Protein AF-A0A562KJI8-F1 (afdb_monomer_lite)

Structure (mmCIF, N/CA/C/O backbone):
data_AF-A0A562KJI8-F1
#
_entry.id   AF-A0A562KJI8-F1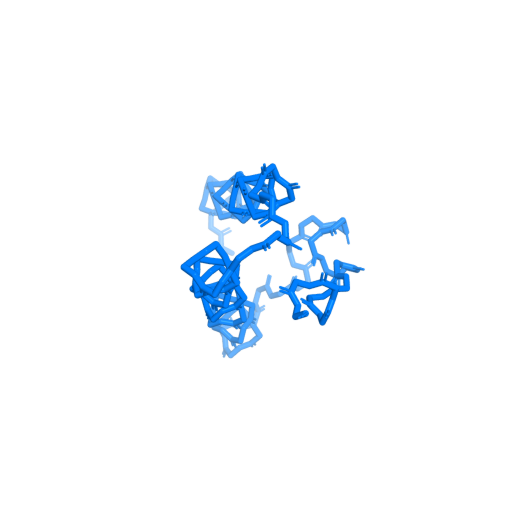
#
loop_
_atom_site.group_PDB
_atom_site.id
_atom_site.type_symbol
_atom_site.label_atom_id
_atom_site.label_alt_id
_atom_site.label_comp_id
_atom_site.label_asym_id
_atom_site.label_entity_id
_atom_site.label_seq_id
_atom_site.pdbx_PDB_ins_code
_atom_site.Cartn_x
_atom_site.Cartn_y
_atom_site.Cartn_z
_atom_site.occupancy
_atom_site.B_iso_or_equiv
_atom_site.auth_seq_id
_atom_site.auth_comp_id
_atom_site.auth_asym_id
_atom_site.auth_atom_id
_atom_site.pdbx_PDB_model_num
ATOM 1 N N . MET A 1 1 ? -12.192 -3.924 16.051 1.00 62.09 1 MET A N 1
ATOM 2 C CA . MET A 1 1 ? -11.167 -4.990 15.895 1.00 62.09 1 MET A CA 1
ATOM 3 C C . MET A 1 1 ? -10.218 -4.961 17.108 1.00 62.09 1 MET A C 1
ATOM 5 O O . MET A 1 1 ? -10.252 -3.975 17.835 1.00 62.09 1 MET A O 1
ATOM 9 N N . ASN A 1 2 ? -9.418 -5.996 17.420 1.00 74.81 2 ASN A N 1
ATOM 10 C CA . ASN A 1 2 ? -8.397 -5.861 18.486 1.00 74.81 2 ASN A CA 1
ATOM 11 C C . ASN A 1 2 ? -7.324 -4.863 18.011 1.00 74.81 2 ASN A C 1
ATOM 13 O O . ASN A 1 2 ? -6.838 -5.010 16.890 1.00 74.81 2 ASN A O 1
ATOM 17 N N . LYS A 1 3 ? -6.943 -3.882 18.847 1.00 82.69 3 LYS A N 1
ATOM 18 C CA . LYS A 1 3 ? -5.941 -2.847 18.516 1.00 82.69 3 LYS A CA 1
ATOM 19 C C . LYS A 1 3 ? -4.629 -3.432 17.982 1.00 82.69 3 LYS A C 1
ATOM 21 O O . LYS A 1 3 ? -4.007 -2.834 17.117 1.00 82.69 3 LYS A O 1
ATOM 26 N N . ILE A 1 4 ? -4.247 -4.627 18.436 1.00 91.38 4 ILE A N 1
ATOM 27 C CA . ILE A 1 4 ? -3.042 -5.326 17.962 1.00 91.38 4 ILE A CA 1
ATOM 28 C C . ILE A 1 4 ? -3.102 -5.610 16.450 1.00 91.38 4 ILE A C 1
ATOM 30 O O . ILE A 1 4 ? -2.100 -5.450 15.763 1.00 91.38 4 ILE A O 1
ATOM 34 N N . HIS A 1 5 ? -4.264 -6.000 15.914 1.00 90.25 5 HIS A N 1
ATOM 35 C CA . HIS A 1 5 ? -4.398 -6.329 14.490 1.00 90.25 5 HIS A CA 1
ATOM 36 C C . HIS A 1 5 ? -4.364 -5.090 13.597 1.00 90.25 5 HIS A C 1
ATOM 38 O O . HIS A 1 5 ? -3.784 -5.146 12.518 1.00 90.25 5 HIS A O 1
ATOM 44 N N . ILE A 1 6 ? -4.960 -3.984 14.050 1.00 94.12 6 ILE A N 1
ATOM 45 C CA . ILE A 1 6 ? -4.912 -2.712 13.320 1.00 94.12 6 ILE A CA 1
ATOM 46 C C . ILE A 1 6 ? -3.485 -2.167 13.304 1.00 94.12 6 ILE A C 1
ATOM 48 O O . ILE A 1 6 ? -2.999 -1.807 12.240 1.00 94.12 6 ILE A O 1
ATOM 52 N N . ASN A 1 7 ? -2.779 -2.211 14.439 1.00 95.44 7 ASN A N 1
ATOM 53 C CA . ASN A 1 7 ? -1.374 -1.806 14.497 1.00 95.44 7 ASN A CA 1
ATOM 54 C C . ASN A 1 7 ? -0.507 -2.646 13.551 1.00 95.44 7 ASN A C 1
ATOM 56 O O . ASN A 1 7 ? 0.221 -2.090 12.741 1.00 95.44 7 ASN A O 1
ATOM 60 N N . TYR A 1 8 ? -0.652 -3.976 13.586 1.00 96.00 8 TYR A N 1
ATOM 61 C CA . TYR A 1 8 ? 0.061 -4.864 12.663 1.00 96.00 8 TYR A CA 1
ATOM 62 C C . TYR A 1 8 ? -0.210 -4.513 11.194 1.00 96.00 8 TYR A C 1
ATOM 64 O O . TYR A 1 8 ? 0.703 -4.516 10.367 1.00 96.00 8 TYR A O 1
ATOM 72 N N . LEU A 1 9 ? -1.465 -4.208 10.860 1.00 96.19 9 LEU A N 1
ATOM 73 C CA . LEU A 1 9 ? -1.841 -3.843 9.502 1.00 96.19 9 LEU A CA 1
ATOM 74 C C . LEU A 1 9 ? -1.250 -2.492 9.089 1.00 96.19 9 LEU A C 1
ATOM 76 O O . LEU A 1 9 ? -0.726 -2.383 7.983 1.00 96.19 9 LEU A O 1
ATOM 80 N N . ASN A 1 10 ? -1.287 -1.498 9.979 1.00 97.44 10 ASN A N 1
ATOM 81 C CA . ASN A 1 10 ? -0.656 -0.203 9.756 1.00 97.44 10 ASN A CA 1
ATOM 82 C C . ASN A 1 10 ? 0.844 -0.370 9.490 1.00 97.44 10 ASN A C 1
ATOM 84 O O . ASN A 1 10 ? 1.335 0.100 8.467 1.00 97.44 10 ASN A O 1
ATOM 88 N N . ASP A 1 11 ? 1.550 -1.104 10.350 1.00 98.00 11 ASP A N 1
ATOM 89 C CA . ASP A 1 11 ? 2.986 -1.357 10.201 1.00 98.00 11 ASP A CA 1
ATOM 90 C C . ASP A 1 11 ? 3.297 -2.082 8.882 1.00 98.00 11 ASP A C 1
ATOM 92 O O . ASP A 1 11 ? 4.221 -1.709 8.160 1.00 98.00 11 ASP A O 1
ATOM 96 N N . THR A 1 12 ? 2.476 -3.072 8.516 1.00 97.81 12 THR A N 1
ATOM 97 C CA . THR A 1 12 ? 2.629 -3.821 7.260 1.00 97.81 12 THR A CA 1
ATOM 98 C C . THR A 1 12 ? 2.468 -2.916 6.041 1.00 97.81 12 THR A C 1
ATOM 100 O O . THR A 1 12 ? 3.287 -2.965 5.126 1.00 97.81 12 THR A O 1
ATOM 103 N N . ILE A 1 13 ? 1.427 -2.078 6.002 1.00 98.12 13 ILE A N 1
ATOM 104 C CA . ILE A 1 13 ? 1.184 -1.195 4.855 1.00 98.12 13 ILE A CA 1
ATOM 105 C C . ILE A 1 13 ? 2.283 -0.134 4.750 1.00 98.12 13 ILE A C 1
ATOM 107 O O . ILE A 1 13 ? 2.752 0.137 3.646 1.00 98.12 13 ILE A O 1
ATOM 111 N N . LYS A 1 14 ? 2.735 0.432 5.875 1.00 98.06 14 LYS A N 1
ATOM 112 C CA . LYS A 1 14 ? 3.841 1.401 5.884 1.00 98.06 14 LYS A CA 1
ATOM 113 C C . LYS A 1 14 ? 5.119 0.804 5.320 1.00 98.06 14 LYS A C 1
ATOM 115 O O . LYS A 1 14 ? 5.737 1.437 4.470 1.00 98.06 14 LYS A O 1
ATOM 120 N N . LEU A 1 15 ? 5.460 -0.421 5.724 1.00 98.12 15 LEU A N 1
ATOM 121 C CA . LEU A 1 15 ? 6.619 -1.131 5.189 1.00 98.12 15 LEU A CA 1
ATOM 122 C C . LEU A 1 15 ? 6.494 -1.324 3.671 1.00 98.12 15 LEU A C 1
ATOM 124 O O . LEU A 1 15 ? 7.420 -1.010 2.935 1.00 98.12 15 LEU A O 1
ATOM 128 N N . LEU A 1 16 ? 5.329 -1.763 3.179 1.00 98.12 16 LEU A N 1
ATOM 129 C CA . LEU A 1 16 ? 5.098 -1.920 1.737 1.00 98.12 16 LEU A CA 1
ATOM 130 C C . LEU A 1 16 ? 5.244 -0.595 0.975 1.00 98.12 16 LEU A C 1
ATOM 132 O O . LEU A 1 16 ? 5.811 -0.575 -0.113 1.00 98.12 16 LEU A O 1
ATOM 136 N N . ILE A 1 17 ? 4.744 0.511 1.534 1.00 97.75 17 ILE A N 1
ATOM 137 C CA . ILE A 1 17 ? 4.890 1.847 0.942 1.00 97.75 17 ILE A CA 1
ATOM 138 C C . ILE A 1 17 ? 6.361 2.273 0.914 1.00 97.75 17 ILE A C 1
ATOM 140 O O . ILE A 1 17 ? 6.810 2.850 -0.076 1.00 97.75 17 ILE A O 1
ATOM 144 N N . GLU A 1 18 ? 7.102 2.027 1.993 1.00 97.38 18 GLU A N 1
ATOM 145 C CA . GLU A 1 18 ? 8.520 2.366 2.093 1.00 97.38 18 GLU A CA 1
ATOM 146 C C . GLU A 1 18 ? 9.347 1.605 1.050 1.00 97.38 18 GLU A C 1
ATOM 148 O O . GLU A 1 18 ? 10.042 2.229 0.249 1.00 97.38 18 GLU A O 1
ATOM 153 N N . GLU A 1 19 ? 9.186 0.286 0.977 1.00 97.06 19 GLU A N 1
ATOM 154 C CA . GLU A 1 19 ? 9.863 -0.570 -0.003 1.00 97.06 19 GLU A CA 1
ATOM 155 C C . GLU A 1 19 ? 9.511 -0.176 -1.451 1.00 97.06 19 GLU A C 1
ATOM 157 O O . GLU A 1 19 ? 10.380 -0.078 -2.325 1.00 97.06 19 GLU A O 1
ATOM 162 N N . ALA A 1 20 ? 8.240 0.147 -1.716 1.00 96.00 20 ALA A N 1
ATOM 163 C CA . ALA A 1 20 ? 7.799 0.607 -3.032 1.00 96.00 20 ALA A CA 1
ATOM 164 C C . ALA A 1 20 ? 8.425 1.950 -3.442 1.00 96.00 20 ALA A C 1
ATOM 166 O O . ALA A 1 20 ? 8.677 2.176 -4.626 1.00 96.00 20 ALA A O 1
ATOM 167 N N . LYS A 1 21 ? 8.673 2.846 -2.477 1.00 94.00 21 LYS A N 1
ATOM 168 C CA . LYS A 1 21 ? 9.337 4.140 -2.707 1.00 94.00 21 LYS A CA 1
ATOM 169 C C . LYS A 1 21 ? 10.847 4.010 -2.883 1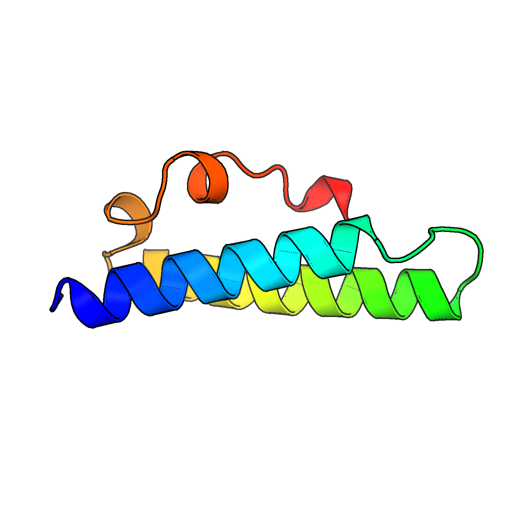.00 94.00 21 LYS A C 1
ATOM 171 O O . LYS A 1 21 ? 11.435 4.844 -3.564 1.00 94.00 21 LYS A O 1
ATOM 176 N N . GLN A 1 22 ? 11.463 3.006 -2.263 1.00 95.38 22 GLN A N 1
ATOM 177 C CA . GLN A 1 22 ? 12.890 2.710 -2.420 1.00 95.38 22 GLN A CA 1
ATOM 178 C C . GLN A 1 22 ? 13.194 1.974 -3.731 1.00 95.38 22 GLN A C 1
ATOM 180 O O . GLN A 1 22 ? 14.334 1.985 -4.190 1.00 95.38 22 GLN A O 1
ATOM 185 N N . THR A 1 23 ? 12.184 1.363 -4.352 1.00 94.00 23 THR A N 1
ATOM 186 C CA . THR A 1 23 ? 12.326 0.732 -5.665 1.00 94.00 23 THR A CA 1
ATOM 187 C C . THR A 1 23 ? 12.502 1.808 -6.741 1.00 94.00 23 THR A C 1
ATOM 189 O O . THR A 1 23 ? 11.608 2.628 -6.964 1.00 94.00 23 THR A O 1
ATOM 192 N N . GLU A 1 24 ? 13.653 1.802 -7.416 1.00 87.00 24 GLU A N 1
ATOM 193 C CA . GLU A 1 24 ? 13.959 2.726 -8.513 1.00 87.00 24 GLU A CA 1
ATOM 194 C C . GLU A 1 24 ? 12.933 2.597 -9.653 1.00 87.00 24 GLU A C 1
ATOM 196 O O . GLU A 1 24 ? 12.363 1.536 -9.876 1.00 87.00 24 GLU A O 1
ATOM 201 N N . ASN A 1 25 ? 12.657 3.680 -10.384 1.00 84.00 25 ASN A N 1
ATOM 202 C CA . ASN A 1 25 ? 11.762 3.643 -11.549 1.00 84.00 25 ASN A CA 1
ATOM 203 C C . ASN A 1 25 ? 12.550 3.888 -12.837 1.00 84.00 25 ASN A C 1
ATOM 205 O O . ASN A 1 25 ? 12.342 4.873 -13.543 1.00 84.00 25 ASN A O 1
ATOM 209 N N . ASP A 1 26 ? 13.531 3.030 -13.073 1.00 88.38 26 ASP A N 1
ATOM 210 C CA . ASP A 1 26 ? 14.560 3.175 -14.101 1.00 88.38 26 ASP A CA 1
ATOM 211 C C . ASP A 1 26 ? 14.457 2.108 -15.204 1.00 88.38 26 ASP A C 1
ATOM 213 O O . ASP A 1 26 ? 14.926 2.328 -16.321 1.00 88.38 26 ASP A O 1
ATOM 217 N N . ASN A 1 27 ? 13.834 0.961 -14.915 1.00 93.94 27 ASN A N 1
ATOM 218 C CA . ASN A 1 27 ? 13.707 -0.151 -15.850 1.00 93.94 27 ASN A CA 1
ATOM 219 C C . ASN A 1 27 ? 12.393 -0.935 -15.670 1.00 93.94 27 ASN A C 1
ATOM 221 O O . ASN A 1 27 ? 11.748 -0.881 -14.625 1.00 93.94 27 ASN A O 1
ATOM 225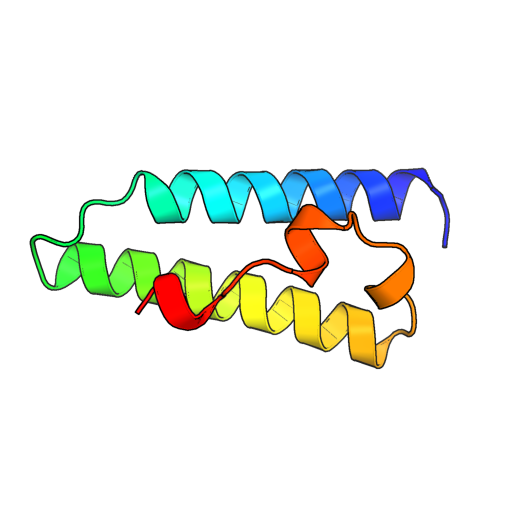 N N . GLU A 1 28 ? 12.019 -1.700 -16.701 1.00 94.75 28 GLU A N 1
ATOM 226 C CA . GLU A 1 28 ? 10.759 -2.459 -16.759 1.00 94.75 28 GLU A CA 1
ATOM 227 C C . GLU A 1 28 ? 10.612 -3.472 -15.614 1.00 94.75 28 GLU A C 1
ATOM 229 O O . GLU A 1 28 ? 9.514 -3.670 -15.091 1.00 94.75 28 GLU A O 1
ATOM 234 N N . PHE A 1 29 ? 11.717 -4.088 -15.184 1.00 94.88 29 PHE A N 1
ATOM 235 C CA . PHE A 1 29 ? 11.705 -5.029 -14.068 1.00 94.88 29 PHE A CA 1
ATOM 236 C C . PHE A 1 29 ? 11.331 -4.326 -12.757 1.00 94.88 29 PHE A C 1
ATOM 238 O O . PHE A 1 29 ? 10.429 -4.779 -12.048 1.00 94.88 29 PHE A O 1
ATOM 245 N N . ASN A 1 30 ? 11.950 -3.181 -12.474 1.00 94.69 30 ASN A N 1
ATOM 246 C CA . ASN A 1 30 ? 11.649 -2.390 -11.290 1.00 94.69 30 ASN A CA 1
ATOM 247 C C . ASN A 1 30 ? 10.249 -1.755 -11.353 1.00 94.69 30 ASN A C 1
ATOM 249 O O . ASN A 1 30 ? 9.539 -1.747 -10.346 1.00 94.69 30 ASN A O 1
ATOM 253 N N . SER A 1 31 ? 9.783 -1.326 -12.531 1.00 93.56 31 SER A N 1
ATOM 254 C CA . SER A 1 31 ? 8.382 -0.923 -12.721 1.00 93.56 31 SER A CA 1
ATOM 255 C C . SER A 1 31 ? 7.414 -2.072 -12.400 1.00 93.56 31 SER A C 1
ATOM 257 O O . SER A 1 31 ? 6.396 -1.857 -11.742 1.00 93.56 31 SER A O 1
ATOM 259 N N . GLY A 1 32 ? 7.754 -3.311 -12.776 1.00 96.12 32 GLY A N 1
ATOM 260 C CA . GLY A 1 32 ? 6.999 -4.509 -12.401 1.00 96.12 32 GLY A CA 1
ATOM 261 C C . GLY A 1 32 ? 6.949 -4.751 -10.8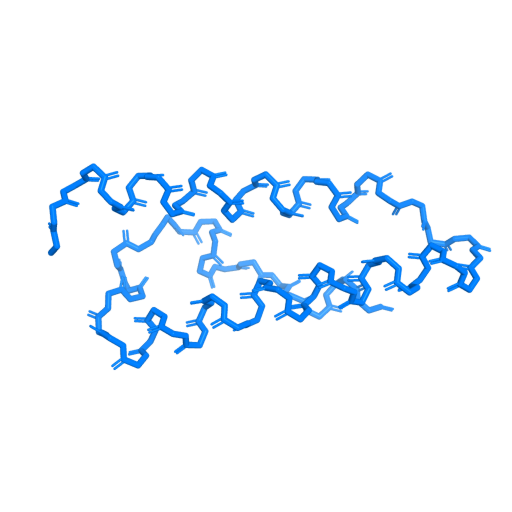87 1.00 96.12 32 GLY A C 1
ATOM 262 O O . GLY A 1 32 ? 5.896 -5.107 -10.355 1.00 96.12 32 GLY A O 1
ATOM 263 N N . ILE A 1 33 ? 8.050 -4.503 -10.171 1.00 96.75 33 ILE A N 1
ATOM 264 C CA . ILE A 1 33 ? 8.092 -4.578 -8.700 1.00 96.75 33 ILE A CA 1
ATOM 265 C C . ILE A 1 33 ? 7.165 -3.526 -8.075 1.00 96.75 33 ILE A C 1
ATOM 267 O O . ILE A 1 33 ? 6.339 -3.868 -7.223 1.00 96.75 33 ILE A O 1
ATOM 271 N N . ARG A 1 34 ? 7.243 -2.263 -8.520 1.00 96.00 34 ARG A N 1
ATOM 272 C CA . ARG A 1 34 ? 6.371 -1.176 -8.029 1.00 96.00 34 ARG A CA 1
ATOM 273 C C . ARG A 1 34 ? 4.894 -1.479 -8.281 1.00 96.00 34 ARG A C 1
ATOM 275 O O . ARG A 1 34 ? 4.072 -1.286 -7.385 1.00 96.00 34 ARG A O 1
ATOM 282 N N . LEU A 1 35 ? 4.569 -2.055 -9.440 1.00 96.69 35 LEU A N 1
ATOM 283 C CA . LEU A 1 35 ? 3.219 -2.522 -9.756 1.00 96.69 35 LEU A CA 1
ATOM 284 C C . LEU A 1 35 ? 2.757 -3.651 -8.816 1.00 96.69 35 LEU A C 1
ATOM 286 O O . LEU A 1 35 ? 1.599 -3.689 -8.396 1.00 96.69 35 LEU A O 1
ATOM 290 N N . GLY A 1 36 ? 3.663 -4.550 -8.427 1.00 97.81 36 GLY A N 1
ATOM 291 C CA . GLY A 1 36 ? 3.403 -5.562 -7.403 1.00 97.81 36 GLY A CA 1
ATOM 292 C C . GLY A 1 36 ? 3.000 -4.944 -6.060 1.00 97.81 36 GLY A C 1
ATOM 293 O O . GLY A 1 36 ? 1.978 -5.332 -5.485 1.00 97.81 36 GLY A O 1
ATOM 294 N N . TYR A 1 37 ? 3.747 -3.939 -5.594 1.00 98.06 37 TYR A N 1
ATOM 295 C CA . TYR A 1 37 ? 3.409 -3.193 -4.378 1.00 98.06 37 TYR A CA 1
ATOM 296 C C . TYR A 1 37 ? 2.082 -2.441 -4.501 1.00 98.06 37 TYR A C 1
ATOM 298 O O . TYR A 1 37 ? 1.252 -2.534 -3.594 1.00 98.06 37 TYR A O 1
ATOM 306 N N . TYR A 1 38 ? 1.842 -1.769 -5.633 1.00 97.69 38 TYR A N 1
ATOM 307 C CA . TYR A 1 38 ? 0.565 -1.120 -5.940 1.00 97.69 38 TYR A CA 1
ATOM 308 C C . TYR A 1 38 ? -0.608 -2.086 -5.735 1.00 97.69 38 TYR A C 1
ATOM 310 O O . TYR A 1 38 ? -1.535 -1.795 -4.976 1.00 97.69 38 TYR A O 1
ATOM 318 N N . HIS A 1 39 ? -0.549 -3.277 -6.339 1.00 98.38 39 HIS A N 1
ATOM 319 C CA . HIS A 1 39 ? -1.622 -4.264 -6.226 1.00 98.38 39 HIS A CA 1
ATOM 320 C C . HIS A 1 39 ? -1.777 -4.827 -4.812 1.00 98.38 39 HIS A C 1
ATOM 322 O O . HIS A 1 39 ? -2.908 -5.020 -4.355 1.00 98.38 39 HIS A O 1
ATOM 328 N N . ALA A 1 40 ? -0.671 -5.085 -4.111 1.00 98.31 40 ALA A N 1
ATOM 329 C CA . ALA A 1 40 ? -0.708 -5.582 -2.741 1.00 98.31 40 ALA A CA 1
ATOM 330 C C . ALA A 1 40 ? -1.385 -4.575 -1.798 1.00 98.31 40 ALA A C 1
ATOM 332 O O . ALA A 1 40 ? -2.331 -4.932 -1.091 1.00 98.31 40 ALA A O 1
ATOM 333 N N . ILE A 1 41 ? -0.959 -3.309 -1.843 1.00 98.25 41 ILE A N 1
ATOM 334 C CA . ILE A 1 41 ? -1.518 -2.235 -1.015 1.00 98.25 41 ILE A CA 1
ATOM 335 C C . ILE A 1 41 ? -2.982 -1.984 -1.402 1.00 98.25 41 ILE A C 1
ATOM 337 O O . ILE A 1 41 ? -3.846 -1.990 -0.527 1.00 98.25 41 ILE A O 1
ATOM 341 N N . SER A 1 42 ? -3.292 -1.870 -2.702 1.00 98.12 42 SER A N 1
ATOM 342 C CA . SER A 1 42 ? -4.665 -1.702 -3.212 1.00 98.12 42 SER A CA 1
ATOM 343 C C . SER A 1 42 ? -5.617 -2.762 -2.656 1.00 98.12 42 SER A C 1
ATOM 345 O O . SER A 1 42 ? -6.711 -2.458 -2.169 1.00 98.12 42 SER A O 1
ATOM 347 N N . ARG A 1 43 ? -5.184 -4.028 -2.679 1.00 98.31 43 ARG A N 1
ATOM 348 C CA . ARG A 1 43 ? -5.977 -5.155 -2.193 1.00 98.31 43 ARG A CA 1
ATOM 349 C C . ARG A 1 43 ? -6.222 -5.074 -0.690 1.00 98.31 43 ARG A C 1
ATOM 351 O O . ARG A 1 43 ? -7.345 -5.330 -0.262 1.00 98.31 43 ARG A O 1
ATOM 358 N N . ILE A 1 44 ? -5.208 -4.712 0.095 1.00 97.50 44 ILE A N 1
ATOM 359 C CA . ILE A 1 44 ? -5.340 -4.551 1.547 1.00 97.50 44 ILE A CA 1
ATOM 360 C C . ILE A 1 44 ? -6.320 -3.417 1.878 1.00 97.50 44 ILE A C 1
ATOM 362 O O . ILE A 1 44 ? -7.231 -3.619 2.681 1.00 97.50 44 ILE A O 1
ATOM 366 N N . LEU A 1 45 ? -6.186 -2.256 1.229 1.00 97.44 45 LEU A N 1
ATOM 367 C CA . LEU A 1 45 ? -7.087 -1.115 1.437 1.00 97.44 45 LEU A CA 1
ATOM 368 C C . LEU A 1 45 ? -8.526 -1.439 1.011 1.00 97.44 45 LEU A C 1
ATOM 370 O O . LEU A 1 45 ? -9.484 -1.111 1.705 1.00 97.44 45 LEU A O 1
ATOM 374 N N . SER A 1 46 ? -8.699 -2.164 -0.093 1.00 97.56 46 SER A N 1
ATOM 375 C CA . SER A 1 46 ? -10.026 -2.614 -0.530 1.00 97.56 46 SER A CA 1
ATOM 376 C C . SER A 1 46 ? -10.672 -3.560 0.489 1.00 97.56 46 SER A C 1
ATOM 378 O O . SER A 1 46 ? -11.870 -3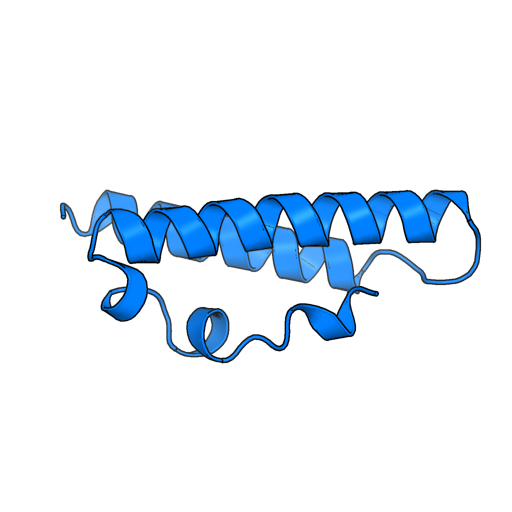.473 0.761 1.00 97.56 46 SER A O 1
ATOM 380 N N . GLN A 1 47 ? -9.884 -4.461 1.081 1.00 97.31 47 GLN A N 1
ATOM 381 C CA . GLN A 1 47 ? -10.357 -5.373 2.122 1.00 97.31 47 GLN A CA 1
ATOM 382 C C . GLN A 1 47 ? -10.704 -4.638 3.418 1.00 97.31 47 GLN A C 1
ATOM 384 O O . GLN A 1 47 ? -11.711 -4.972 4.039 1.00 97.31 47 GLN A O 1
ATOM 389 N N . SER A 1 48 ? -9.927 -3.629 3.820 1.00 96.50 48 SER A N 1
ATOM 390 C CA . SER A 1 48 ? -10.231 -2.850 5.024 1.00 96.50 48 SER A CA 1
ATOM 391 C C . SER A 1 48 ? -11.525 -2.050 4.893 1.00 96.50 48 SER A C 1
ATOM 393 O O . SER A 1 48 ? -12.289 -1.966 5.857 1.00 96.50 48 SER A O 1
ATOM 395 N N . ILE A 1 49 ? -11.827 -1.545 3.693 1.00 97.12 49 ILE A N 1
ATOM 396 C CA . ILE A 1 49 ? -13.126 -0.940 3.374 1.00 97.12 49 ILE A CA 1
ATOM 397 C C . ILE A 1 49 ? -14.234 -1.995 3.462 1.00 97.12 49 ILE A C 1
ATOM 399 O O . ILE A 1 49 ? -15.214 -1.797 4.178 1.00 97.12 49 ILE A O 1
ATOM 403 N N . ALA A 1 50 ? -14.069 -3.137 2.786 1.00 97.75 50 ALA A N 1
ATOM 404 C CA . ALA A 1 50 ? -15.076 -4.200 2.750 1.00 97.75 50 ALA A CA 1
ATOM 405 C C . ALA A 1 50 ? -15.407 -4.770 4.142 1.00 97.75 50 ALA A C 1
ATOM 407 O O . ALA A 1 50 ? -16.543 -5.160 4.404 1.00 97.75 50 ALA A O 1
ATOM 408 N N . PHE A 1 51 ? -14.424 -4.804 5.039 1.00 95.69 51 PHE A N 1
ATOM 409 C CA . PHE A 1 51 ? -14.579 -5.275 6.413 1.00 95.69 51 PHE A CA 1
ATOM 410 C C . PHE A 1 51 ? -14.918 -4.163 7.419 1.00 95.69 51 PHE A C 1
ATOM 412 O O . PHE A 1 51 ? -15.082 -4.454 8.603 1.00 95.69 51 PHE A O 1
ATOM 419 N N . GLY A 1 52 ? -15.060 -2.912 6.969 1.00 95.94 52 GLY A N 1
ATOM 420 C CA . GLY A 1 52 ? -15.551 -1.802 7.786 1.00 95.94 52 GLY A CA 1
ATOM 421 C C . GLY A 1 52 ? -14.556 -1.248 8.807 1.00 95.94 52 GLY A C 1
ATOM 422 O O . GLY A 1 52 ? -14.987 -0.641 9.782 1.00 95.94 52 GLY A O 1
ATOM 423 N N . PHE A 1 53 ? -13.249 -1.443 8.603 1.00 95.44 53 PHE A N 1
ATOM 424 C CA . PHE A 1 53 ? -12.201 -0.941 9.504 1.00 95.44 53 PHE A CA 1
ATOM 425 C C . PHE A 1 53 ? -11.216 0.027 8.832 1.00 95.44 53 PHE A C 1
ATOM 427 O O . PHE A 1 53 ? -10.217 0.399 9.439 1.00 95.44 53 PHE A O 1
ATOM 434 N N . PHE A 1 54 ? -11.479 0.468 7.595 1.00 96.69 54 PHE A N 1
ATOM 435 C CA . PHE A 1 54 ? -10.630 1.442 6.893 1.00 96.69 54 PHE A CA 1
ATOM 436 C C . PHE A 1 54 ? -10.371 2.710 7.723 1.00 96.69 54 PHE A C 1
ATOM 438 O O . PHE A 1 54 ? -9.230 3.139 7.826 1.00 96.69 54 PHE A O 1
ATOM 445 N N . GLU A 1 55 ? -11.396 3.254 8.387 1.00 96.75 55 GLU A N 1
ATOM 446 C CA . GLU A 1 55 ? -11.279 4.448 9.242 1.00 96.75 55 GLU A CA 1
ATOM 447 C C . GLU A 1 55 ? -10.427 4.237 10.505 1.00 96.75 55 GLU A C 1
ATOM 449 O O . GLU A 1 55 ? -10.007 5.211 11.129 1.00 96.75 55 GLU A O 1
ATOM 454 N N . GLU A 1 56 ? -10.161 2.983 10.889 1.00 96.44 56 GLU A N 1
ATOM 455 C CA . GLU A 1 56 ? -9.263 2.647 12.001 1.00 96.44 56 GLU A CA 1
ATOM 456 C C . GLU A 1 56 ? -7.781 2.676 11.577 1.00 96.44 56 GLU A C 1
ATOM 458 O O . GLU A 1 56 ? -6.908 2.651 12.444 1.00 96.44 56 GLU A O 1
ATOM 463 N N . LEU A 1 57 ? -7.483 2.726 10.270 1.00 96.94 57 LEU A N 1
ATOM 464 C CA . LEU A 1 57 ? -6.115 2.830 9.760 1.00 96.94 57 LEU A CA 1
ATOM 465 C C . LEU A 1 57 ? -5.522 4.220 10.004 1.00 96.94 57 LEU A C 1
ATOM 467 O O . LEU A 1 57 ? -6.226 5.238 10.059 1.00 96.94 57 LEU A O 1
ATOM 471 N N . ASP A 1 58 ? -4.194 4.264 10.085 1.00 97.56 58 ASP A N 1
ATOM 472 C CA . ASP A 1 58 ? -3.473 5.519 10.270 1.00 97.56 58 ASP A CA 1
ATOM 473 C C . ASP A 1 58 ? -3.768 6.503 9.132 1.00 97.56 58 ASP A C 1
ATOM 475 O O . ASP A 1 58 ? -3.892 6.133 7.963 1.00 97.56 58 ASP A O 1
ATOM 479 N N . TYR A 1 59 ? -3.863 7.788 9.480 1.00 96.62 59 TYR A N 1
ATOM 480 C CA . TYR A 1 59 ? -4.192 8.858 8.534 1.00 96.62 59 TYR A CA 1
ATOM 481 C C . TYR A 1 59 ? -3.267 8.868 7.309 1.00 96.62 59 TYR A C 1
ATOM 483 O O . TYR A 1 59 ? -3.732 9.008 6.184 1.00 96.62 59 TYR A O 1
ATOM 491 N N . GLU A 1 60 ? -1.968 8.645 7.512 1.00 95.44 60 GLU A N 1
ATOM 492 C CA . GLU A 1 60 ? -0.983 8.608 6.426 1.00 95.44 60 GL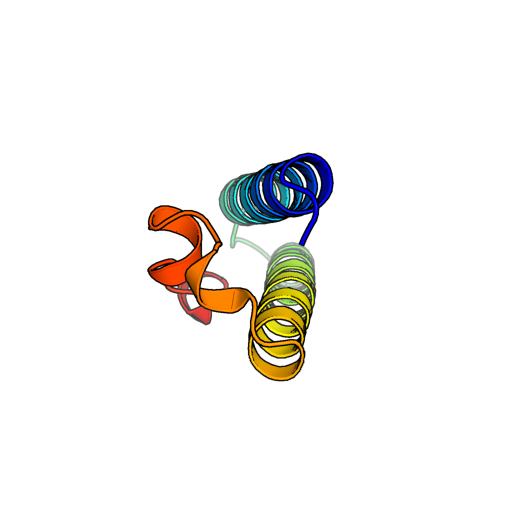U A CA 1
ATOM 493 C C . GLU A 1 60 ? -1.224 7.481 5.412 1.00 95.44 60 GLU A C 1
ATOM 495 O O . GLU A 1 60 ? -0.897 7.642 4.240 1.00 95.44 60 GLU A O 1
ATOM 500 N N . ILE A 1 61 ? -1.811 6.361 5.848 1.00 97.25 61 ILE A N 1
ATOM 501 C CA . ILE A 1 61 ? -2.179 5.246 4.972 1.00 97.25 61 ILE A CA 1
ATOM 502 C C . ILE A 1 61 ? -3.447 5.597 4.200 1.00 97.25 61 ILE A C 1
ATOM 504 O O . ILE A 1 61 ? -3.527 5.336 3.002 1.00 97.25 61 ILE A O 1
ATOM 508 N N . ARG A 1 62 ? -4.433 6.198 4.875 1.00 96.62 62 ARG A N 1
ATOM 509 C CA . ARG A 1 62 ? -5.708 6.590 4.257 1.00 96.62 62 ARG A CA 1
ATOM 510 C C . ARG A 1 62 ? -5.535 7.662 3.183 1.00 96.62 62 ARG A C 1
ATOM 512 O O . ARG A 1 62 ? -6.214 7.604 2.166 1.00 96.62 62 ARG A O 1
ATOM 519 N N . GLU A 1 63 ? -4.595 8.579 3.390 1.00 96.44 63 GLU A N 1
ATOM 520 C CA . GLU A 1 63 ? -4.268 9.661 2.454 1.00 96.44 63 GLU A CA 1
ATOM 521 C C . GLU A 1 63 ? -3.134 9.309 1.481 1.00 96.44 63 GLU A C 1
ATOM 523 O O . GLU A 1 63 ? -2.688 10.155 0.700 1.00 96.44 63 GLU A O 1
ATOM 528 N N . PHE A 1 64 ? -2.615 8.079 1.516 1.00 96.38 64 PHE A N 1
ATOM 529 C CA . PHE A 1 64 ? -1.540 7.696 0.615 1.00 96.38 64 PHE A CA 1
ATOM 530 C C . PHE A 1 64 ? -2.034 7.685 -0.837 1.00 96.38 64 PHE A C 1
ATOM 532 O O . PHE A 1 64 ? -2.908 6.903 -1.212 1.00 96.38 64 PHE A O 1
ATOM 539 N N . ASN A 1 65 ? -1.430 8.527 -1.682 1.00 95.75 65 ASN A N 1
ATOM 540 C CA . ASN A 1 65 ? -1.699 8.522 -3.116 1.00 95.75 65 ASN A CA 1
ATOM 541 C C . ASN A 1 65 ? -1.096 7.270 -3.769 1.00 95.75 65 ASN A C 1
ATOM 543 O O . ASN A 1 65 ? 0.052 7.281 -4.219 1.00 95.75 65 ASN A O 1
ATOM 547 N N . LEU A 1 66 ? -1.879 6.197 -3.831 1.00 94.69 66 LEU A N 1
ATOM 548 C CA . LEU A 1 66 ? -1.448 4.906 -4.357 1.00 94.69 66 LEU A CA 1
ATOM 549 C C . LEU A 1 66 ? -1.013 4.965 -5.832 1.00 94.69 66 LEU A C 1
ATOM 551 O O . LEU A 1 66 ? -0.062 4.290 -6.214 1.00 94.69 66 LEU A O 1
ATOM 555 N N . GLU A 1 67 ? -1.645 5.822 -6.634 1.00 94.88 67 GLU A N 1
ATOM 556 C CA . GLU A 1 67 ? -1.319 6.025 -8.054 1.00 94.88 67 GLU A CA 1
ATOM 557 C C . GLU A 1 67 ? 0.088 6.609 -8.260 1.00 94.88 67 GLU A C 1
ATOM 559 O O . GLU A 1 67 ? 0.634 6.527 -9.352 1.00 94.88 67 GLU A O 1
ATOM 564 N N . SER A 1 68 ? 0.727 7.139 -7.209 1.00 93.50 68 SER A N 1
ATOM 565 C CA . SER A 1 68 ? 2.139 7.549 -7.271 1.00 93.50 68 SER A CA 1
ATOM 566 C C . SER A 1 68 ? 3.121 6.380 -7.449 1.00 93.50 68 SER A C 1
ATOM 568 O O . SER A 1 68 ? 4.311 6.608 -7.684 1.00 93.50 68 SER A O 1
ATOM 570 N N . LEU A 1 69 ? 2.650 5.134 -7.311 1.00 92.44 69 LEU A N 1
ATOM 571 C CA . LEU A 1 69 ? 3.443 3.923 -7.531 1.00 92.44 69 LEU A CA 1
ATOM 572 C C . LEU A 1 69 ? 3.462 3.448 -8.992 1.00 92.44 69 LEU A C 1
ATOM 574 O O . LEU A 1 69 ? 4.273 2.578 -9.308 1.00 92.44 69 LEU A O 1
ATOM 578 N N . LEU A 1 70 ? 2.611 4.010 -9.856 1.00 88.38 70 LEU A N 1
ATOM 579 C CA . LEU A 1 70 ? 2.606 3.760 -11.303 1.00 88.38 70 LEU A CA 1
ATOM 580 C C . LEU A 1 70 ? 3.565 4.718 -12.028 1.00 88.38 70 LEU A C 1
ATOM 582 O O . LEU A 1 70 ? 4.124 4.299 -13.063 1.00 88.38 70 LEU A O 1
#

Sequence (70 aa):
MNKIHINYLNDTIKLLIEEAKQTENDNEFNSGIRLGYYHAISRILSQSIAFGFFEELDYEIREFNLESLL

Radius of gyration: 12.7 Å; chains: 1; bounding box: 30×16×35 Å

Foldseek 3Di:
DPPVVLVVLQVVLVVLVVVLVVQDPPDPVSLVVLVVSLVVLVVSLVVCVVVVNNVVHDPCSNPDPSVVSD

Secondary structure (DSSP, 8-state):
--HHHHHHHHHHHHHHHHHHHHS-SSSHHHHHHHHHHHHHHHHHHHHHHHTT-GGGS-HHHHT--GGGG-

pLDDT: mean 94.76, std 5.61, range [62.09, 98.38]

Organism: NCBI:txid295428